Protein AF-A0A7S0MDY5-F1 (afdb_monomer_lite)

Organism: NCBI:txid233186

Radius of gyration: 15.24 Å; chains: 1; bounding box: 37×28×44 Å

Structure (mmCIF, N/CA/C/O backbone):
data_AF-A0A7S0MDY5-F1
#
_entry.id   AF-A0A7S0MDY5-F1
#
loop_
_atom_site.group_PDB
_atom_site.id
_atom_site.type_symbol
_atom_site.label_atom_id
_atom_site.label_alt_id
_atom_site.label_comp_id
_atom_site.label_asym_id
_atom_site.label_entity_id
_atom_site.label_seq_id
_atom_site.pdbx_PDB_ins_code
_atom_site.Cartn_x
_atom_site.Cartn_y
_atom_site.Cartn_z
_atom_site.occupancy
_atom_site.B_iso_or_equiv
_atom_site.auth_seq_id
_atom_site.auth_comp_id
_atom_site.auth_asym_id
_atom_site.auth_atom_id
_atom_site.pdbx_PDB_model_num
ATOM 1 N N . GLY A 1 1 ? 1.667 -6.262 -2.743 1.00 90.25 1 GLY A N 1
ATOM 2 C CA . GLY A 1 1 ? 1.653 -7.237 -3.858 1.00 90.25 1 GLY A CA 1
ATOM 3 C C . GLY A 1 1 ? 2.240 -6.576 -5.085 1.00 90.25 1 GLY A C 1
ATOM 4 O O . GLY A 1 1 ? 2.556 -5.393 -5.010 1.00 90.25 1 GLY A O 1
ATOM 5 N N . PHE A 1 2 ? 2.389 -7.305 -6.185 1.00 94.06 2 PHE A N 1
ATOM 6 C CA . PHE A 1 2 ? 2.961 -6.771 -7.426 1.00 94.06 2 PHE A CA 1
ATOM 7 C C . PHE A 1 2 ? 2.143 -5.602 -8.030 1.00 94.06 2 PHE A C 1
ATOM 9 O O . PHE A 1 2 ? 0.985 -5.383 -7.631 1.00 94.06 2 PHE A O 1
ATOM 16 N N . PRO A 1 3 ? 2.717 -4.798 -8.953 1.00 92.06 3 PRO A N 1
ATOM 17 C CA . PRO A 1 3 ? 1.937 -3.847 -9.752 1.00 92.06 3 PRO A CA 1
ATOM 18 C C . PRO A 1 3 ? 0.808 -4.566 -10.497 1.00 92.06 3 PRO A C 1
ATOM 20 O O . PRO A 1 3 ? 0.886 -5.762 -10.744 1.00 92.06 3 PRO A O 1
ATOM 23 N N . CYS A 1 4 ? -0.295 -3.861 -10.749 1.00 91.12 4 CYS A N 1
ATOM 24 C CA . CYS A 1 4 ? -1.489 -4.384 -11.435 1.00 91.12 4 CYS A CA 1
ATOM 25 C C . CYS A 1 4 ? -2.124 -5.680 -10.880 1.00 91.12 4 CYS A C 1
ATOM 27 O O . CYS A 1 4 ? -3.077 -6.173 -11.467 1.00 91.12 4 CYS A O 1
ATOM 29 N N . SER A 1 5 ? -1.725 -6.191 -9.708 1.00 92.44 5 SER A N 1
ATOM 30 C CA . SER A 1 5 ? -2.271 -7.445 -9.152 1.00 92.44 5 SER A CA 1
ATOM 31 C C . SER A 1 5 ? -3.733 -7.381 -8.669 1.00 92.44 5 SER A C 1
ATOM 33 O O . SER A 1 5 ? -4.231 -8.339 -8.092 1.00 92.44 5 SER A O 1
ATOM 35 N N . GLY A 1 6 ? -4.435 -6.256 -8.851 1.00 92.25 6 GLY A N 1
ATOM 36 C CA . GLY A 1 6 ? -5.821 -6.082 -8.395 1.00 92.25 6 GLY A CA 1
ATOM 37 C C . GLY A 1 6 ? -5.980 -5.573 -6.955 1.00 92.25 6 GLY A C 1
ATOM 38 O O . GLY A 1 6 ? -7.085 -5.625 -6.414 1.00 92.25 6 GLY A O 1
ATOM 39 N N . LYS A 1 7 ? -4.910 -5.047 -6.337 1.00 94.31 7 LYS A N 1
ATOM 40 C CA . LYS A 1 7 ? -4.924 -4.451 -4.979 1.00 94.31 7 LYS A CA 1
ATOM 41 C C . LYS A 1 7 ? -6.073 -3.459 -4.785 1.00 94.31 7 LYS A C 1
ATOM 43 O O . LYS A 1 7 ? -6.900 -3.672 -3.907 1.00 94.31 7 LYS A O 1
ATOM 48 N N . SER A 1 8 ? -6.201 -2.476 -5.674 1.00 93.62 8 SER A N 1
ATOM 49 C CA . SER A 1 8 ? -7.243 -1.446 -5.593 1.00 93.62 8 SER A CA 1
ATOM 50 C C . SER A 1 8 ? -8.656 -1.994 -5.786 1.00 93.62 8 SER A C 1
ATOM 52 O O . SER A 1 8 ? -9.616 -1.470 -5.224 1.00 93.62 8 SER A O 1
ATOM 54 N N . THR A 1 9 ? -8.814 -3.079 -6.547 1.00 93.88 9 THR A N 1
ATOM 55 C CA . THR A 1 9 ? -10.096 -3.793 -6.647 1.00 93.88 9 THR A CA 1
ATOM 56 C C . THR A 1 9 ? -10.440 -4.454 -5.315 1.00 93.88 9 THR A C 1
ATOM 58 O O . THR A 1 9 ? -11.520 -4.217 -4.780 1.00 93.88 9 THR A O 1
ATOM 61 N N . ARG A 1 10 ? -9.501 -5.201 -4.719 1.00 96.06 10 ARG A N 1
ATOM 62 C CA . ARG A 1 10 ? -9.701 -5.828 -3.402 1.00 96.06 10 ARG A CA 1
ATOM 63 C C . ARG A 1 10 ? -9.902 -4.792 -2.291 1.00 96.06 10 ARG A C 1
ATOM 65 O O . ARG A 1 10 ? -10.741 -4.999 -1.424 1.00 96.06 10 ARG A O 1
ATOM 72 N N . ALA A 1 11 ? -9.192 -3.666 -2.330 1.00 96.81 11 ALA A N 1
ATOM 73 C CA . ALA A 1 11 ? -9.349 -2.569 -1.377 1.00 96.81 11 ALA A CA 1
ATOM 74 C C . ALA A 1 11 ? -10.773 -1.993 -1.404 1.00 96.81 11 ALA A C 1
ATOM 76 O O . ALA A 1 11 ? -11.387 -1.834 -0.349 1.00 96.81 11 ALA A O 1
ATOM 77 N N . ARG A 1 12 ? -11.326 -1.749 -2.601 1.00 96.94 12 ARG A N 1
ATOM 78 C CA . ARG A 1 12 ? -12.714 -1.291 -2.775 1.00 96.94 12 ARG A CA 1
ATOM 79 C C . ARG A 1 12 ? -13.733 -2.313 -2.280 1.00 96.94 12 ARG A C 1
ATOM 81 O O . ARG A 1 12 ? -14.676 -1.932 -1.598 1.00 96.94 12 ARG A O 1
ATOM 88 N N . GLU A 1 13 ? -13.535 -3.594 -2.573 1.00 97.19 13 GLU A N 1
ATOM 89 C CA . GLU A 1 13 ? -14.417 -4.661 -2.082 1.00 97.19 13 GLU A CA 1
ATOM 90 C C . GLU A 1 13 ? -14.398 -4.768 -0.552 1.00 97.19 13 GLU A C 1
ATOM 92 O O . GLU A 1 13 ? -15.453 -4.829 0.075 1.00 97.19 13 GLU A O 1
ATOM 97 N N . ILE A 1 14 ? -13.214 -4.727 0.068 1.00 96.94 14 ILE A N 1
ATOM 98 C CA . ILE A 1 14 ? -13.072 -4.739 1.531 1.00 96.94 14 ILE A CA 1
ATOM 99 C C . ILE A 1 14 ? -13.757 -3.510 2.140 1.00 96.94 14 ILE A C 1
ATOM 101 O O . ILE A 1 14 ? -14.516 -3.646 3.101 1.00 96.94 14 ILE A O 1
ATOM 105 N N . ALA A 1 15 ? -13.530 -2.320 1.576 1.00 97.56 15 ALA A N 1
ATOM 106 C CA . ALA A 1 15 ? -14.191 -1.099 2.025 1.00 97.56 15 ALA A CA 1
ATOM 107 C C . ALA A 1 15 ? -15.719 -1.229 1.950 1.00 97.56 15 ALA A C 1
ATOM 109 O O . ALA A 1 15 ? -16.401 -0.921 2.928 1.00 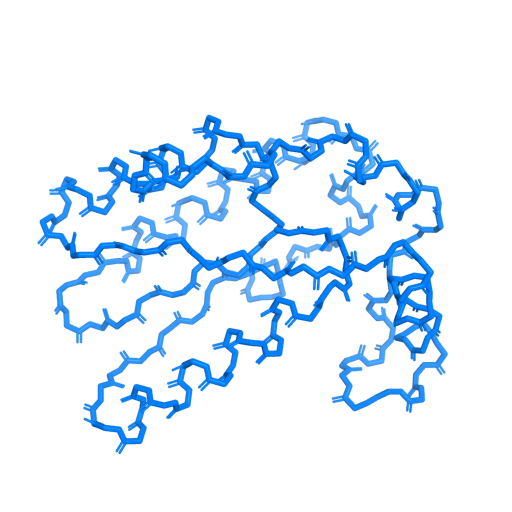97.56 15 ALA A O 1
ATOM 110 N N . ALA A 1 16 ? -16.242 -1.748 0.836 1.00 97.94 16 ALA A N 1
ATOM 111 C CA . ALA A 1 16 ? -17.671 -1.958 0.633 1.00 97.94 16 ALA A CA 1
ATOM 112 C C . ALA A 1 16 ? -18.268 -2.932 1.661 1.00 97.94 16 ALA A C 1
ATOM 114 O O . ALA A 1 16 ? -19.343 -2.666 2.195 1.00 97.94 16 ALA A O 1
ATOM 115 N N . ILE A 1 17 ? -17.561 -4.015 2.008 1.00 97.69 17 ILE A N 1
ATOM 116 C CA . ILE A 1 17 ? -17.999 -4.958 3.051 1.00 97.69 17 ILE A CA 1
ATOM 117 C C . ILE A 1 17 ? -18.134 -4.249 4.405 1.00 97.69 17 ILE A C 1
ATOM 119 O O . ILE A 1 17 ? -19.144 -4.413 5.089 1.00 97.69 17 ILE A O 1
ATOM 123 N N . PHE A 1 18 ? -17.151 -3.444 4.814 1.00 96.56 18 PHE A N 1
ATOM 124 C CA . PHE A 1 18 ? -17.231 -2.718 6.087 1.00 96.56 18 PHE A CA 1
ATOM 125 C C . PHE A 1 18 ? -18.328 -1.649 6.082 1.00 96.56 18 PHE A C 1
ATOM 127 O O . PHE A 1 18 ? -19.068 -1.529 7.060 1.00 96.56 18 PHE A O 1
ATOM 134 N N . GLN A 1 19 ? -18.479 -0.926 4.972 1.00 97.12 19 GLN A N 1
ATOM 135 C CA . GLN A 1 19 ? -19.531 0.076 4.794 1.00 97.12 19 GLN A CA 1
ATOM 136 C C . GLN A 1 19 ? -20.929 -0.545 4.853 1.00 97.12 19 GLN A C 1
ATOM 138 O O . GLN A 1 19 ? -21.797 -0.015 5.544 1.00 97.12 19 GLN A O 1
ATOM 143 N N . ALA A 1 20 ? -21.134 -1.706 4.224 1.00 97.44 20 ALA A N 1
ATOM 144 C CA . ALA A 1 20 ? -22.390 -2.453 4.301 1.00 97.44 20 ALA A CA 1
ATOM 145 C C . ALA A 1 20 ? -22.738 -2.894 5.736 1.00 97.44 20 ALA A C 1
ATOM 147 O O . ALA A 1 20 ? -23.910 -3.027 6.074 1.00 97.44 20 ALA A O 1
ATOM 148 N N . ASN A 1 21 ? -21.733 -3.059 6.602 1.00 95.62 21 ASN A N 1
ATOM 149 C CA . ASN A 1 21 ? -21.898 -3.352 8.029 1.00 95.62 21 ASN A CA 1
ATOM 150 C C . ASN A 1 21 ? -21.950 -2.085 8.912 1.00 95.62 21 ASN A C 1
ATOM 152 O O . ASN A 1 21 ? -21.741 -2.161 10.123 1.00 95.62 21 ASN A O 1
ATOM 156 N N . GLY A 1 22 ? -22.184 -0.905 8.326 1.00 95.19 22 GLY A N 1
ATOM 157 C CA . GLY A 1 22 ? -22.341 0.357 9.057 1.00 95.19 22 GLY A CA 1
ATOM 158 C C . GLY A 1 22 ? -21.036 0.970 9.577 1.00 95.19 22 GLY A C 1
ATOM 159 O O . GLY A 1 22 ? -21.072 1.836 10.450 1.00 95.19 22 GLY A O 1
ATOM 160 N N . ARG A 1 23 ? -19.870 0.541 9.075 1.00 95.50 23 ARG A N 1
ATOM 161 C CA . ARG A 1 23 ? -18.561 1.095 9.461 1.00 95.50 23 ARG A CA 1
ATOM 162 C C . ARG A 1 23 ? -18.052 2.070 8.403 1.00 95.50 23 ARG A C 1
ATOM 164 O O . ARG A 1 23 ? -18.061 1.767 7.213 1.00 95.50 23 ARG A O 1
ATOM 171 N N . LYS A 1 24 ? -17.518 3.218 8.829 1.00 96.50 24 LYS A N 1
ATOM 172 C CA . LYS A 1 24 ? -16.785 4.116 7.924 1.00 96.50 24 LYS A CA 1
ATOM 173 C C . LYS A 1 24 ? -15.514 3.412 7.438 1.00 96.50 24 LYS A C 1
ATOM 175 O O . LYS A 1 24 ? -14.782 2.852 8.253 1.00 96.50 24 LYS A O 1
ATOM 180 N N . ALA A 1 25 ? -15.245 3.469 6.136 1.00 97.12 25 ALA A N 1
ATOM 181 C CA . ALA A 1 25 ? -14.016 2.961 5.531 1.00 97.12 25 ALA A CA 1
ATOM 182 C C . ALA A 1 25 ? -13.364 4.043 4.663 1.00 97.12 25 ALA A C 1
ATOM 184 O O . ALA A 1 25 ? -14.065 4.728 3.916 1.00 97.12 25 ALA A O 1
ATOM 185 N N . VAL A 1 26 ? -12.044 4.194 4.775 1.00 97.06 26 VAL A N 1
ATOM 186 C CA . VAL A 1 26 ? -11.232 5.177 4.044 1.00 97.06 26 VAL A CA 1
ATOM 187 C C . VAL A 1 26 ? -10.097 4.442 3.337 1.00 97.06 26 VAL A C 1
ATOM 189 O O . VAL A 1 26 ? -9.383 3.662 3.965 1.00 97.06 26 VAL A O 1
ATOM 192 N N . ILE A 1 27 ? -9.933 4.685 2.037 1.00 97.75 27 ILE A N 1
ATOM 193 C CA . ILE A 1 27 ? -8.827 4.145 1.239 1.00 97.75 27 ILE A CA 1
ATOM 194 C C . ILE A 1 27 ? -7.820 5.269 1.004 1.00 97.75 27 ILE A C 1
ATOM 196 O O . ILE A 1 27 ? -8.206 6.350 0.569 1.00 97.75 27 ILE A O 1
ATOM 200 N N . ILE A 1 28 ? -6.546 4.996 1.276 1.00 97.44 28 ILE A N 1
ATOM 201 C CA . ILE A 1 28 ? -5.417 5.875 0.966 1.00 97.44 28 ILE A CA 1
ATOM 202 C C . ILE A 1 28 ? -4.532 5.167 -0.053 1.00 97.44 28 ILE A C 1
ATOM 204 O O . ILE A 1 28 ? -4.041 4.070 0.211 1.00 97.44 28 ILE A O 1
ATOM 208 N N . ASN A 1 29 ? -4.343 5.796 -1.208 1.00 94.69 29 ASN A N 1
ATOM 209 C CA . ASN A 1 29 ? -3.505 5.315 -2.304 1.00 94.69 29 ASN A CA 1
ATOM 210 C C . ASN A 1 29 ? -2.904 6.477 -3.111 1.00 94.69 29 ASN A C 1
ATOM 212 O O . ASN A 1 29 ? -3.205 7.647 -2.863 1.00 94.69 29 ASN A O 1
ATOM 216 N N . ASN A 1 30 ? -2.069 6.152 -4.100 1.00 91.50 30 ASN A N 1
ATOM 217 C CA . ASN A 1 30 ? -1.439 7.153 -4.965 1.00 91.50 30 ASN A CA 1
ATOM 218 C C . ASN A 1 30 ? -2.471 8.061 -5.660 1.00 91.50 30 ASN A C 1
ATOM 220 O O . ASN A 1 30 ? -2.296 9.275 -5.673 1.00 91.50 30 ASN A O 1
ATOM 224 N N . GLU A 1 31 ? -3.584 7.503 -6.149 1.00 88.31 31 GLU A N 1
ATOM 225 C CA . GLU A 1 31 ? -4.637 8.257 -6.849 1.00 88.31 31 GLU A CA 1
ATOM 226 C C . GLU A 1 31 ? -5.307 9.290 -5.931 1.00 88.31 31 GLU A C 1
ATOM 228 O O . GLU A 1 31 ? -5.415 10.460 -6.292 1.00 88.31 31 GLU A O 1
ATOM 233 N N . THR A 1 32 ? -5.673 8.902 -4.703 1.00 90.94 32 THR A N 1
ATOM 234 C CA . THR A 1 32 ? -6.274 9.810 -3.706 1.00 90.94 32 THR A CA 1
ATOM 235 C C . THR A 1 32 ? -5.339 10.938 -3.271 1.00 90.94 32 THR A C 1
ATOM 237 O O . THR A 1 32 ? -5.806 11.961 -2.776 1.00 90.94 32 THR A O 1
ATOM 240 N N . LEU A 1 33 ? -4.027 10.766 -3.458 1.00 91.62 33 LEU A N 1
ATOM 241 C CA . LEU A 1 33 ? -3.008 11.764 -3.136 1.00 91.62 33 LEU A CA 1
ATOM 242 C C . LEU A 1 33 ? -2.497 12.526 -4.369 1.00 91.62 33 LEU A C 1
ATOM 244 O O . LEU A 1 33 ? -1.589 13.343 -4.230 1.00 91.62 33 LEU A O 1
ATOM 248 N N . GLY A 1 34 ? -3.047 12.269 -5.563 1.00 90.12 34 GLY A N 1
ATOM 249 C CA . GLY A 1 34 ? -2.587 12.888 -6.811 1.00 90.12 34 GLY A CA 1
ATOM 250 C C . GLY A 1 34 ? -1.154 12.504 -7.199 1.00 90.12 34 GLY A C 1
ATOM 251 O O . GLY A 1 34 ? -0.478 13.260 -7.893 1.00 90.12 34 GLY A O 1
ATOM 252 N N . ILE A 1 35 ? -0.671 11.357 -6.719 1.00 90.56 35 ILE A N 1
ATOM 253 C CA . ILE A 1 35 ? 0.663 10.832 -7.001 1.00 90.56 35 ILE A CA 1
ATOM 254 C C . ILE A 1 35 ? 0.588 9.993 -8.275 1.00 90.56 35 ILE A C 1
ATOM 256 O O . ILE A 1 35 ? -0.115 8.982 -8.335 1.00 90.56 35 ILE A O 1
ATOM 260 N N . ASP A 1 36 ? 1.341 10.391 -9.295 1.00 91.06 36 ASP A N 1
ATOM 261 C CA . ASP A 1 36 ? 1.436 9.627 -10.531 1.00 91.06 36 ASP A CA 1
ATOM 262 C C . ASP A 1 36 ? 2.435 8.463 -10.391 1.00 91.06 36 ASP A C 1
ATOM 264 O O . ASP A 1 36 ? 3.562 8.623 -9.916 1.00 91.06 36 ASP A O 1
ATOM 268 N N . ARG A 1 37 ? 2.017 7.264 -10.808 1.00 89.69 37 ARG A N 1
ATOM 269 C CA . ARG A 1 37 ? 2.804 6.032 -10.634 1.00 89.69 37 ARG A CA 1
ATOM 270 C C . ARG A 1 37 ? 4.049 6.016 -11.521 1.00 89.69 37 ARG A C 1
ATOM 272 O O . ARG A 1 37 ? 5.120 5.641 -11.050 1.00 89.69 37 ARG A O 1
ATOM 279 N N . ASN A 1 38 ? 3.933 6.474 -12.766 1.00 90.75 38 ASN A N 1
ATOM 280 C CA . ASN A 1 38 ? 5.018 6.395 -13.744 1.00 90.75 38 ASN A CA 1
ATOM 281 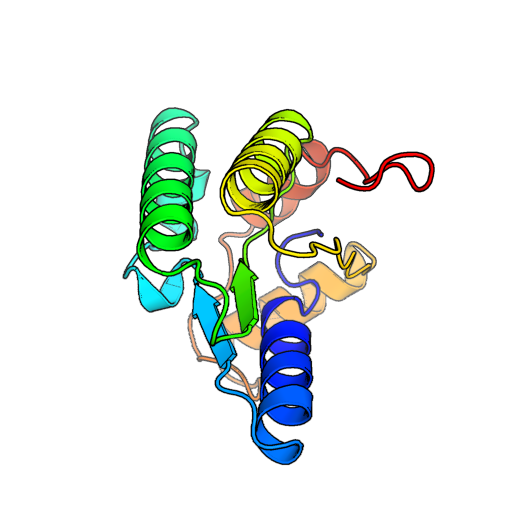C C . ASN A 1 38 ? 6.125 7.409 -13.465 1.00 90.75 38 ASN A C 1
ATOM 283 O O . ASN A 1 38 ? 7.284 7.157 -13.756 1.00 90.75 38 ASN A O 1
ATOM 287 N N . THR A 1 39 ? 5.814 8.536 -12.836 1.00 90.94 39 THR A N 1
ATOM 288 C CA . THR A 1 39 ? 6.815 9.473 -12.314 1.00 90.94 39 THR A CA 1
ATOM 289 C C . THR A 1 39 ? 7.400 9.005 -10.982 1.00 90.94 39 THR A C 1
ATOM 291 O O . THR A 1 39 ? 8.597 9.177 -10.747 1.00 90.94 39 THR A O 1
ATOM 294 N N . THR A 1 40 ? 6.593 8.370 -10.126 1.00 92.31 40 THR A N 1
ATOM 295 C CA . THR A 1 40 ? 7.023 7.914 -8.796 1.00 92.31 40 THR A CA 1
ATOM 296 C C . THR A 1 40 ? 8.108 6.850 -8.860 1.00 92.31 40 THR A C 1
ATOM 298 O O . THR A 1 40 ? 9.119 6.992 -8.180 1.00 92.31 40 THR A O 1
ATOM 301 N N . TYR A 1 41 ? 7.934 5.804 -9.670 1.00 92.94 41 TYR A N 1
ATOM 302 C CA . TYR A 1 41 ? 8.841 4.644 -9.672 1.00 92.94 41 TYR A CA 1
ATOM 303 C C . TYR A 1 41 ? 10.055 4.788 -10.608 1.00 92.94 41 TYR A C 1
ATOM 305 O O . TYR A 1 41 ? 10.846 3.856 -10.731 1.00 92.94 41 TYR A O 1
ATOM 313 N N . LYS A 1 42 ? 10.245 5.965 -11.227 1.00 92.19 42 LYS A N 1
ATOM 314 C CA . LYS A 1 42 ? 11.422 6.278 -12.064 1.00 92.19 42 LYS A CA 1
ATOM 315 C C . LYS A 1 42 ? 12.694 6.529 -11.262 1.00 92.19 42 LYS A C 1
ATOM 317 O O . LYS A 1 42 ? 13.791 6.388 -11.792 1.00 92.19 42 LYS A O 1
ATOM 322 N N . THR A 1 43 ? 12.577 6.961 -10.004 1.00 93.62 43 THR A N 1
ATOM 323 C CA . THR A 1 43 ? 13.747 7.247 -9.162 1.00 93.62 43 THR A CA 1
ATOM 324 C C . THR A 1 43 ? 13.497 6.864 -7.710 1.00 93.62 43 THR A C 1
ATOM 326 O O . THR A 1 43 ? 12.426 7.116 -7.157 1.00 93.62 43 THR A O 1
ATOM 329 N N . SER A 1 44 ? 14.537 6.377 -7.031 1.00 91.62 44 SER A N 1
ATOM 330 C CA . SER A 1 44 ? 14.466 6.029 -5.606 1.00 91.62 44 SER A CA 1
ATOM 331 C C . SER A 1 44 ? 14.064 7.215 -4.718 1.00 91.62 44 SER A C 1
ATOM 333 O O . SER A 1 44 ? 13.470 7.028 -3.654 1.00 91.62 44 SER A O 1
ATOM 335 N N . GLN A 1 45 ? 14.380 8.447 -5.137 1.00 95.56 45 GLN A N 1
ATOM 336 C CA . GLN A 1 45 ? 13.995 9.661 -4.417 1.00 95.56 45 GLN A CA 1
ATOM 337 C C . GLN A 1 45 ? 12.492 9.942 -4.539 1.00 95.56 45 GLN A C 1
ATOM 339 O O . GLN A 1 45 ? 11.857 10.260 -3.531 1.00 95.56 45 GLN A O 1
ATOM 344 N N . ALA A 1 46 ? 11.916 9.799 -5.736 1.00 95.19 46 ALA A N 1
ATOM 345 C CA . ALA A 1 46 ? 10.480 9.965 -5.947 1.00 95.19 46 ALA A CA 1
ATOM 346 C C . ALA A 1 46 ? 9.681 8.894 -5.184 1.00 95.19 46 ALA A C 1
ATOM 348 O O . ALA A 1 46 ? 8.746 9.234 -4.460 1.00 95.19 46 ALA A O 1
ATOM 349 N N . GLU A 1 47 ? 10.132 7.638 -5.198 1.00 94.19 47 GLU A N 1
ATOM 350 C CA . GLU A 1 47 ? 9.543 6.561 -4.389 1.00 94.19 47 GLU A CA 1
ATOM 351 C C . GLU A 1 47 ? 9.591 6.848 -2.893 1.00 94.19 47 GLU A C 1
ATOM 353 O O . GLU A 1 47 ? 8.625 6.615 -2.164 1.00 94.19 47 GLU A O 1
ATOM 358 N N . LYS A 1 48 ? 10.733 7.340 -2.401 1.00 94.00 48 LYS A N 1
ATOM 359 C CA . LYS A 1 48 ? 10.886 7.713 -0.993 1.00 94.00 48 LYS A CA 1
ATOM 360 C C . LYS A 1 48 ? 9.902 8.820 -0.612 1.00 94.00 48 LYS A C 1
ATOM 362 O O . LYS A 1 48 ? 9.290 8.729 0.451 1.00 94.00 48 LYS A O 1
ATOM 367 N N . ASN A 1 49 ? 9.734 9.822 -1.471 1.00 95.81 49 ASN A N 1
ATOM 368 C CA . ASN A 1 49 ? 8.800 10.922 -1.245 1.00 95.81 49 ASN A CA 1
ATOM 369 C C . ASN A 1 49 ? 7.346 10.433 -1.260 1.00 95.81 49 ASN A C 1
ATOM 371 O O . ASN A 1 49 ? 6.601 10.745 -0.336 1.00 95.81 49 ASN A O 1
ATOM 375 N N . ALA A 1 50 ? 6.960 9.606 -2.236 1.00 94.88 50 ALA A N 1
ATOM 376 C CA . ALA A 1 50 ? 5.615 9.035 -2.310 1.00 94.88 50 ALA A CA 1
ATOM 377 C C . ALA A 1 50 ? 5.282 8.190 -1.072 1.00 94.88 50 ALA A C 1
ATOM 379 O O . ALA A 1 50 ? 4.240 8.389 -0.448 1.00 94.88 50 ALA A O 1
ATOM 380 N N . ARG A 1 51 ? 6.207 7.325 -0.630 1.00 95.19 51 ARG A N 1
ATOM 381 C CA . ARG A 1 51 ? 6.045 6.542 0.609 1.00 95.19 51 ARG A CA 1
ATOM 382 C C . ARG A 1 51 ? 5.901 7.424 1.847 1.00 95.19 51 ARG A C 1
ATOM 384 O O . ARG A 1 51 ? 5.114 7.093 2.736 1.00 95.19 51 ARG A O 1
ATOM 391 N N . ALA A 1 52 ? 6.644 8.528 1.925 1.00 96.00 52 ALA A N 1
ATOM 392 C CA . ALA A 1 52 ? 6.520 9.485 3.021 1.00 96.00 52 ALA A CA 1
ATOM 393 C C . ALA A 1 52 ? 5.144 10.173 3.016 1.00 96.00 52 ALA A C 1
ATOM 395 O O . ALA A 1 52 ? 4.501 10.234 4.063 1.00 96.00 52 ALA A O 1
ATOM 396 N N . SER A 1 53 ? 4.661 10.606 1.847 1.00 96.81 53 SER A N 1
ATOM 397 C CA . SER A 1 53 ? 3.331 11.207 1.680 1.00 96.81 53 SER A CA 1
ATOM 398 C C . SER A 1 53 ? 2.205 10.240 2.046 1.00 96.81 53 SER A C 1
ATOM 400 O O . SER A 1 53 ? 1.319 10.596 2.823 1.00 96.81 53 SER A O 1
ATOM 402 N N . LEU A 1 54 ? 2.269 8.998 1.555 1.00 97.00 54 LEU A N 1
ATOM 403 C CA . LEU A 1 54 ? 1.324 7.936 1.906 1.00 97.00 54 LEU A CA 1
ATOM 404 C C . LEU A 1 54 ? 1.326 7.667 3.411 1.00 97.00 54 LEU A C 1
ATOM 406 O O . LEU A 1 54 ? 0.264 7.607 4.023 1.00 97.00 54 LEU A O 1
ATOM 410 N N . LYS A 1 55 ? 2.508 7.577 4.032 1.00 97.25 55 LYS A N 1
ATOM 411 C CA . LYS A 1 55 ? 2.623 7.352 5.477 1.00 97.25 55 LYS A CA 1
ATOM 412 C C . LYS A 1 55 ? 2.000 8.492 6.279 1.00 97.25 55 LYS A C 1
ATOM 414 O O . LYS A 1 55 ? 1.239 8.227 7.201 1.00 97.25 55 LYS A O 1
ATOM 419 N N . ALA A 1 56 ? 2.288 9.738 5.909 1.00 97.62 56 ALA A N 1
ATOM 420 C CA . ALA A 1 56 ? 1.722 10.911 6.570 1.00 97.62 56 ALA A CA 1
ATOM 421 C C . ALA A 1 56 ? 0.190 10.967 6.430 1.00 97.62 56 ALA A C 1
ATOM 423 O O . ALA A 1 56 ? -0.507 11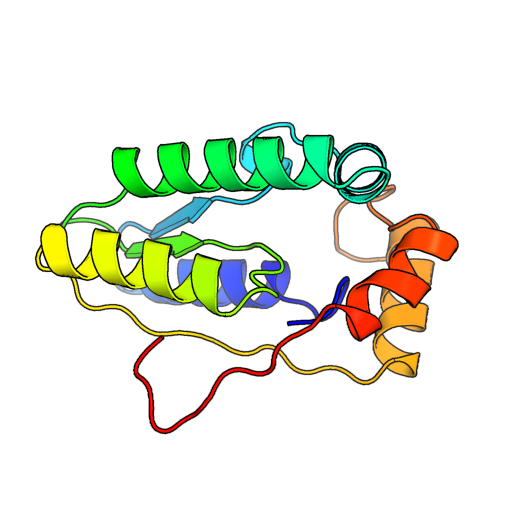.352 7.367 1.00 97.62 56 ALA A O 1
ATOM 424 N N . ALA A 1 57 ? -0.350 10.557 5.277 1.00 97.75 57 ALA A N 1
ATOM 425 C CA . ALA A 1 57 ? -1.792 10.436 5.082 1.00 97.75 57 ALA A CA 1
ATOM 426 C C . ALA A 1 57 ? -2.396 9.316 5.947 1.00 97.75 57 ALA A C 1
ATOM 428 O O . ALA A 1 57 ? -3.406 9.545 6.605 1.00 97.75 57 ALA A O 1
ATOM 429 N N . VAL A 1 58 ? -1.754 8.143 6.010 1.00 97.44 58 VAL A N 1
ATOM 430 C CA . VAL A 1 58 ? -2.172 7.045 6.898 1.00 97.44 58 VAL A CA 1
ATOM 431 C C . VAL A 1 58 ? -2.187 7.498 8.357 1.00 97.44 58 VAL A C 1
ATOM 433 O O . VAL A 1 58 ? -3.173 7.277 9.046 1.00 97.44 58 VAL A O 1
ATOM 436 N N . GLU A 1 59 ? -1.126 8.152 8.827 1.00 96.81 59 GLU A N 1
ATOM 437 C CA . GLU A 1 59 ? -1.010 8.614 10.213 1.00 96.81 59 GLU A CA 1
ATOM 438 C C . GLU A 1 59 ? -2.081 9.648 10.582 1.00 96.81 59 GLU A C 1
ATOM 440 O O . GLU A 1 59 ? -2.635 9.586 11.676 1.00 96.81 59 GLU A O 1
ATOM 445 N N . ARG A 1 60 ? -2.418 10.559 9.660 1.00 96.62 60 ARG A N 1
ATOM 446 C CA . ARG A 1 60 ? -3.462 11.571 9.874 1.00 96.62 60 ARG A CA 1
ATOM 447 C C . ARG A 1 60 ? -4.871 10.978 9.909 1.00 96.62 60 ARG A C 1
ATOM 449 O O . ARG A 1 60 ? -5.692 11.414 10.709 1.00 96.62 60 ARG A O 1
ATOM 456 N N . GLU A 1 61 ? -5.165 10.035 9.019 1.00 96.62 61 GLU A N 1
ATOM 457 C CA . GLU A 1 61 ? -6.519 9.492 8.860 1.00 96.62 61 GLU A CA 1
ATOM 458 C C . GLU A 1 61 ? -6.804 8.316 9.805 1.00 96.62 61 GLU A C 1
ATOM 460 O O . GLU A 1 61 ? -7.967 7.997 10.065 1.00 96.62 61 GLU A O 1
ATOM 465 N N . LEU A 1 62 ? -5.769 7.655 10.333 1.00 97.38 62 LEU A N 1
ATOM 466 C CA . LEU A 1 62 ? -5.942 6.501 11.205 1.00 97.38 62 LEU A CA 1
ATOM 467 C C . LEU A 1 62 ? -6.547 6.901 12.555 1.00 97.38 62 LEU A C 1
ATOM 469 O O . LEU A 1 62 ? -5.988 7.683 13.318 1.00 97.38 62 LEU A O 1
ATOM 473 N N . ASN A 1 63 ? -7.670 6.277 12.892 1.00 95.69 63 ASN A N 1
ATOM 474 C CA . ASN A 1 63 ? -8.359 6.455 14.164 1.00 95.69 63 ASN A CA 1
ATOM 475 C C . ASN A 1 63 ? -9.105 5.165 14.554 1.00 95.69 63 ASN A C 1
ATOM 477 O O . ASN A 1 63 ? -9.034 4.154 13.858 1.00 95.69 63 ASN A O 1
ATOM 481 N N . LYS A 1 64 ? -9.807 5.183 15.693 1.00 95.75 64 LYS A N 1
ATOM 482 C CA . LYS A 1 64 ? -10.542 4.014 16.219 1.00 95.75 64 LYS A CA 1
ATOM 483 C C . LYS A 1 64 ? -11.974 3.882 15.683 1.00 95.75 64 LYS A C 1
ATOM 485 O O . LYS A 1 64 ? -12.624 2.868 15.933 1.00 95.75 64 LYS A O 1
ATOM 490 N N . GLU A 1 65 ? -12.470 4.885 14.967 1.00 94.69 65 GLU A N 1
ATOM 491 C CA . GLU A 1 65 ? -13.862 4.977 14.514 1.00 94.69 65 GLU A CA 1
ATOM 492 C C . GLU A 1 65 ? -14.043 4.408 13.098 1.00 94.69 65 GLU A C 1
ATOM 494 O O . GLU A 1 65 ? -15.067 3.789 12.796 1.00 94.69 65 GLU A O 1
ATOM 499 N N . ALA A 1 66 ? -13.030 4.559 12.241 1.00 95.38 66 ALA A N 1
ATOM 500 C CA . ALA A 1 66 ? -13.046 4.129 10.847 1.00 95.38 66 ALA A CA 1
ATOM 501 C C . ALA A 1 66 ? -12.043 3.003 10.553 1.00 95.38 66 ALA A C 1
ATOM 503 O O . ALA A 1 66 ? -11.017 2.854 11.212 1.00 95.38 66 ALA A O 1
ATOM 504 N N . VAL A 1 67 ? -12.333 2.219 9.514 1.00 97.00 67 VAL A N 1
ATOM 505 C CA . VAL A 1 67 ? -11.386 1.274 8.914 1.00 97.00 67 VAL A CA 1
ATOM 506 C C . VAL A 1 67 ? -10.550 2.019 7.879 1.00 97.00 67 VAL A C 1
ATOM 508 O O . VAL A 1 67 ? -11.096 2.578 6.931 1.00 97.00 67 VAL A O 1
ATOM 511 N N . LEU A 1 68 ? -9.229 2.013 8.043 1.00 97.81 68 LEU A N 1
ATOM 512 C CA . LEU A 1 68 ? -8.299 2.588 7.075 1.00 97.81 68 LEU A CA 1
ATOM 513 C C . LEU A 1 68 ? -7.646 1.479 6.246 1.00 97.81 68 LEU A C 1
ATOM 515 O O . LEU A 1 68 ? -7.137 0.503 6.795 1.00 97.81 68 LEU A O 1
ATOM 519 N N . ILE A 1 69 ? -7.638 1.648 4.926 1.00 97.94 69 ILE A N 1
ATOM 520 C CA . ILE A 1 69 ? -7.018 0.730 3.969 1.00 97.94 69 ILE A CA 1
ATOM 521 C C . ILE A 1 69 ? -5.905 1.480 3.235 1.00 97.94 69 ILE A C 1
ATOM 523 O O . ILE A 1 69 ? -6.172 2.405 2.472 1.00 97.94 69 ILE A O 1
ATOM 527 N N . ALA A 1 70 ? -4.655 1.073 3.459 1.00 96.88 70 ALA A N 1
ATOM 528 C CA . ALA A 1 70 ? -3.496 1.579 2.726 1.00 96.88 70 ALA A CA 1
ATOM 529 C C . ALA A 1 70 ? -3.296 0.758 1.437 1.00 96.88 70 ALA A C 1
ATOM 531 O O . ALA A 1 70 ? -2.654 -0.296 1.450 1.00 96.88 70 ALA A O 1
ATOM 532 N N . ASP A 1 71 ? -3.880 1.225 0.335 1.00 96.25 71 ASP A N 1
ATOM 533 C CA . ASP A 1 71 ? -3.815 0.597 -0.986 1.00 96.25 71 ASP A CA 1
ATOM 534 C C . ASP A 1 71 ? -2.615 1.132 -1.782 1.00 96.25 71 ASP A C 1
ATOM 536 O O . ASP A 1 71 ? -2.714 2.045 -2.589 1.00 96.25 71 ASP A O 1
ATOM 540 N N . ASP A 1 72 ? -1.445 0.555 -1.543 1.00 93.50 72 ASP A N 1
ATOM 541 C CA . ASP A 1 72 ? -0.250 0.796 -2.352 1.00 93.50 72 ASP A CA 1
ATOM 542 C C . ASP A 1 72 ? 0.514 -0.526 -2.538 1.00 93.50 72 ASP A C 1
ATOM 544 O O . ASP A 1 72 ? 0.139 -1.573 -1.994 1.00 93.50 72 ASP A O 1
ATOM 548 N N . LEU A 1 73 ? 1.584 -0.532 -3.333 1.00 92.81 73 LEU A N 1
ATOM 549 C CA . LEU A 1 73 ? 2.387 -1.734 -3.548 1.00 92.81 73 LEU A CA 1
ATOM 550 C C . LEU A 1 73 ? 2.909 -2.330 -2.235 1.00 92.81 73 LEU A C 1
ATOM 552 O O . LEU A 1 73 ? 2.913 -3.562 -2.090 1.00 92.81 73 LEU A O 1
ATOM 556 N N . ASN A 1 74 ? 3.322 -1.468 -1.293 1.00 92.75 74 ASN A N 1
ATOM 557 C CA . ASN A 1 74 ? 3.829 -1.849 0.029 1.00 92.75 74 ASN A CA 1
ATOM 558 C C . ASN A 1 74 ? 4.897 -2.964 -0.049 1.00 92.75 74 ASN A C 1
ATOM 560 O O . ASN A 1 74 ? 4.925 -3.898 0.761 1.00 92.75 74 ASN A O 1
ATOM 564 N N . TYR A 1 75 ? 5.755 -2.897 -1.076 1.00 89.62 75 TYR A N 1
ATOM 565 C CA . TYR A 1 75 ? 6.663 -3.984 -1.455 1.00 89.62 75 TYR A CA 1
ATOM 566 C C . TYR A 1 75 ? 7.884 -4.127 -0.543 1.00 89.62 75 TYR A C 1
ATOM 568 O O . TYR A 1 75 ? 8.481 -5.196 -0.521 1.00 89.62 75 TYR A O 1
ATOM 576 N N . ILE A 1 76 ? 8.205 -3.104 0.255 1.00 92.44 76 ILE A N 1
ATOM 577 C CA . ILE A 1 76 ? 9.338 -3.106 1.190 1.00 92.44 76 ILE A CA 1
ATOM 578 C C . ILE A 1 76 ? 8.869 -3.532 2.586 1.00 92.44 76 ILE A C 1
ATOM 580 O O . ILE A 1 76 ? 7.971 -2.915 3.166 1.00 92.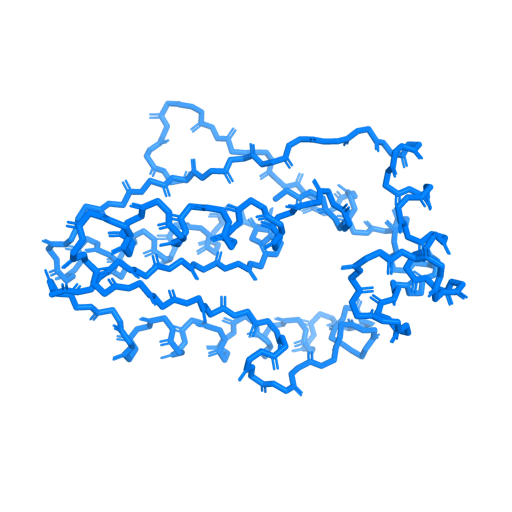44 76 ILE A O 1
ATOM 584 N N . LYS A 1 77 ? 9.530 -4.532 3.174 1.00 92.25 77 LYS A N 1
ATOM 585 C CA . LYS A 1 77 ? 9.283 -5.052 4.527 1.00 92.25 77 LYS A CA 1
ATOM 586 C C . LYS A 1 77 ? 9.379 -3.963 5.592 1.00 92.25 77 LYS A C 1
ATOM 588 O O . LYS A 1 77 ? 8.508 -3.873 6.453 1.00 92.25 77 LYS A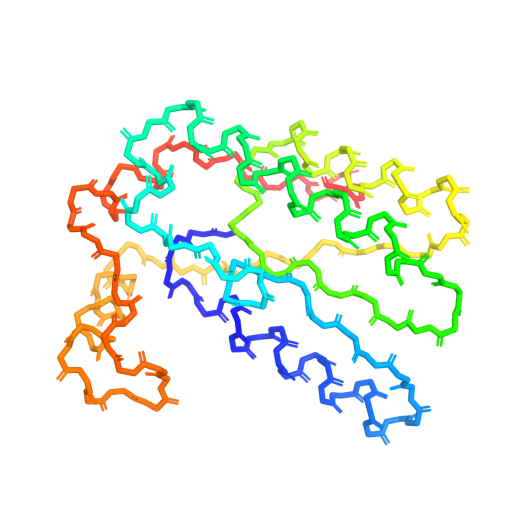 O 1
ATOM 593 N N . GLY A 1 78 ? 10.416 -3.126 5.521 1.00 93.50 78 GLY A N 1
ATOM 594 C CA . GLY A 1 78 ? 10.613 -2.014 6.457 1.00 93.50 78 GLY A CA 1
ATOM 595 C C . GLY A 1 78 ? 9.446 -1.023 6.449 1.00 93.50 78 GLY A C 1
ATOM 596 O O . GLY A 1 78 ? 9.006 -0.588 7.506 1.00 93.50 78 GLY A O 1
ATOM 597 N N . TYR A 1 79 ? 8.872 -0.742 5.277 1.00 94.75 79 TYR A N 1
ATOM 598 C CA . TYR A 1 79 ? 7.729 0.165 5.172 1.00 94.75 79 TYR A CA 1
ATOM 599 C C . TYR A 1 79 ? 6.454 -0.434 5.777 1.00 94.75 79 TYR A C 1
ATOM 601 O O . TYR A 1 79 ? 5.752 0.241 6.527 1.00 94.75 79 TYR A O 1
ATOM 609 N N . ARG A 1 80 ? 6.190 -1.726 5.540 1.00 94.75 80 ARG A N 1
ATOM 610 C CA . ARG A 1 80 ? 5.070 -2.425 6.196 1.00 94.75 80 ARG A CA 1
ATOM 611 C C . ARG A 1 80 ? 5.205 -2.418 7.718 1.00 94.75 80 ARG A C 1
ATOM 613 O O . ARG A 1 80 ? 4.219 -2.193 8.417 1.00 94.75 80 ARG A O 1
ATOM 620 N N . TYR A 1 81 ? 6.426 -2.597 8.227 1.00 94.19 81 TYR A N 1
ATOM 621 C CA . TYR A 1 81 ? 6.706 -2.489 9.658 1.00 94.19 81 TYR A CA 1
ATOM 622 C C . TYR A 1 81 ? 6.416 -1.085 10.209 1.00 94.19 81 TYR A C 1
ATOM 624 O O . TYR A 1 81 ? 5.822 -0.966 11.278 1.00 94.19 81 TYR A O 1
ATOM 632 N N . GLU A 1 82 ? 6.770 -0.021 9.482 1.00 95.75 82 GLU A N 1
ATOM 633 C CA . GLU A 1 82 ? 6.428 1.351 9.884 1.00 95.75 82 GLU A CA 1
ATOM 634 C C . GLU A 1 82 ? 4.909 1.561 9.989 1.00 95.75 82 GLU A C 1
ATOM 636 O O . GLU A 1 82 ? 4.439 2.080 11.002 1.00 95.75 82 GLU A O 1
ATOM 641 N N . LEU A 1 83 ? 4.131 1.107 8.996 1.00 95.88 83 LEU A N 1
ATOM 642 C CA . LEU A 1 83 ? 2.663 1.193 9.032 1.00 95.88 83 LEU A CA 1
ATOM 643 C C . LEU A 1 83 ? 2.073 0.401 10.210 1.00 95.88 83 LEU A C 1
ATOM 645 O O . LEU A 1 83 ? 1.170 0.879 10.899 1.00 95.88 83 LEU A O 1
ATOM 649 N N . PHE A 1 84 ? 2.619 -0.784 10.492 1.00 95.38 84 PHE A N 1
ATOM 650 C CA . PHE A 1 84 ? 2.245 -1.576 11.663 1.00 95.38 84 PHE A CA 1
ATOM 651 C C . PHE A 1 84 ? 2.535 -0.842 12.979 1.00 95.38 84 PHE A C 1
ATOM 653 O O . PHE A 1 84 ? 1.698 -0.843 13.883 1.00 95.38 84 PHE A O 1
ATOM 660 N N . CYS A 1 85 ? 3.695 -0.192 13.099 1.00 95.88 85 CYS A N 1
ATOM 661 C CA . CYS A 1 85 ? 4.051 0.598 14.276 1.00 95.88 85 CYS A CA 1
ATOM 662 C C . CYS A 1 85 ? 3.086 1.767 14.497 1.00 95.88 85 CYS A C 1
ATOM 664 O O . CYS A 1 85 ? 2.670 1.981 15.634 1.00 95.88 85 CYS A O 1
ATOM 666 N N . ILE A 1 86 ? 2.677 2.466 13.431 1.00 96.94 86 ILE A N 1
ATOM 667 C CA . ILE A 1 86 ? 1.655 3.525 13.501 1.00 96.94 86 ILE A CA 1
ATOM 668 C C . ILE A 1 86 ? 0.336 2.948 14.027 1.00 96.94 86 ILE A C 1
ATOM 670 O O . ILE A 1 86 ? -0.224 3.459 14.998 1.00 96.94 86 ILE A O 1
ATOM 674 N N . ALA A 1 87 ? -0.121 1.826 13.461 1.00 96.12 87 ALA A N 1
ATOM 675 C CA . ALA A 1 87 ? -1.349 1.169 13.903 1.00 96.12 87 ALA A CA 1
ATOM 676 C C . ALA A 1 87 ? -1.304 0.736 15.374 1.00 96.12 87 ALA A C 1
ATOM 678 O O . ALA A 1 87 ? -2.264 0.953 16.125 1.00 96.12 87 ALA A O 1
ATOM 679 N N . ARG A 1 88 ? -0.165 0.176 15.799 1.00 95.31 88 ARG A N 1
ATOM 680 C CA . ARG A 1 88 ? 0.089 -0.233 17.181 1.00 95.31 88 ARG A CA 1
ATOM 681 C C . ARG A 1 88 ? 0.105 0.960 18.134 1.00 95.31 88 ARG A C 1
ATOM 683 O O . ARG A 1 88 ? -0.503 0.867 19.196 1.00 95.31 88 ARG A O 1
ATOM 690 N N . ALA A 1 89 ? 0.769 2.057 17.770 1.00 96.38 89 ALA A N 1
ATOM 691 C CA . ALA A 1 89 ? 0.823 3.275 18.577 1.00 96.38 89 ALA A CA 1
ATOM 692 C C . ALA A 1 89 ? -0.574 3.880 18.784 1.00 96.38 89 ALA A C 1
ATOM 694 O O . ALA A 1 89 ? -0.903 4.311 19.886 1.00 96.38 89 ALA A O 1
ATOM 695 N N . MET A 1 90 ? -1.432 3.808 17.761 1.00 96.44 90 MET A N 1
ATOM 696 C CA . MET A 1 90 ? -2.827 4.256 17.835 1.00 96.44 90 MET A CA 1
ATOM 697 C C . MET A 1 90 ? -3.761 3.280 18.572 1.00 96.44 90 MET A C 1
ATOM 699 O O . MET A 1 90 ? -4.941 3.571 18.785 1.00 96.44 90 MET A O 1
ATOM 703 N N . GLY A 1 91 ? -3.251 2.114 18.985 1.00 95.81 91 GLY A N 1
ATOM 704 C CA . GLY A 1 91 ? -4.032 1.077 19.656 1.00 95.81 91 GLY A CA 1
ATOM 705 C C . GLY A 1 91 ? -5.128 0.490 18.766 1.00 95.81 91 GLY A C 1
ATOM 706 O O . GLY A 1 91 ? -6.208 0.169 19.259 1.00 95.81 91 GLY A O 1
ATOM 707 N N . THR A 1 92 ? -4.873 0.396 17.459 1.00 95.62 92 THR A N 1
ATOM 708 C CA . THR A 1 92 ? -5.796 -0.173 16.465 1.00 95.62 92 THR A CA 1
ATOM 709 C C . THR A 1 92 ? -5.367 -1.584 16.069 1.00 95.62 92 THR A C 1
ATOM 711 O O . THR A 1 92 ? -4.189 -1.947 16.129 1.00 95.62 92 THR A O 1
ATOM 714 N N . THR A 1 93 ? -6.327 -2.414 15.664 1.00 93.00 93 THR A N 1
ATOM 715 C CA . THR A 1 93 ? -6.030 -3.715 15.056 1.00 93.00 93 THR A CA 1
ATOM 716 C C . THR A 1 93 ? -5.612 -3.525 13.605 1.00 93.00 93 THR A C 1
ATOM 718 O O . THR A 1 93 ? -6.286 -2.818 12.862 1.00 93.00 93 THR A O 1
ATOM 721 N N . CYS A 1 94 ? -4.554 -4.208 13.181 1.00 93.31 94 CYS A N 1
ATOM 722 C CA . CYS A 1 94 ? -4.072 -4.198 11.802 1.00 93.31 94 CYS A CA 1
ATOM 723 C C . CYS A 1 94 ? -4.001 -5.618 11.227 1.00 93.31 94 CYS A C 1
ATOM 725 O O . CYS A 1 94 ? -3.851 -6.600 11.964 1.00 93.31 94 CYS A O 1
ATOM 727 N N . SER A 1 95 ? -4.127 -5.702 9.904 1.00 91.50 95 SER A N 1
ATOM 728 C CA . SER A 1 95 ? -3.980 -6.924 9.116 1.00 91.50 95 SER A CA 1
ATOM 729 C C . SER A 1 95 ? -3.357 -6.584 7.764 1.00 91.50 95 SER A C 1
ATOM 731 O O . SER A 1 95 ? -3.702 -5.564 7.166 1.00 91.50 95 SER A O 1
ATOM 733 N N . THR A 1 96 ? -2.462 -7.444 7.282 1.00 92.25 96 THR A N 1
ATOM 734 C CA . THR A 1 96 ? -1.838 -7.322 5.962 1.00 92.25 96 THR A CA 1
ATOM 735 C C . THR A 1 96 ? -2.553 -8.244 4.980 1.00 92.25 96 THR A C 1
ATOM 737 O O . THR A 1 96 ? -2.619 -9.453 5.191 1.00 92.25 96 THR A O 1
ATOM 740 N N . VAL A 1 97 ? -3.046 -7.688 3.871 1.00 92.50 97 VAL A N 1
ATOM 741 C CA . VAL A 1 97 ? -3.651 -8.461 2.777 1.00 92.50 97 VAL A CA 1
ATOM 742 C C . VAL A 1 97 ? -2.657 -8.559 1.624 1.00 92.50 97 VAL A C 1
ATOM 744 O O . VAL A 1 97 ? -2.297 -7.558 1.003 1.00 92.50 97 VAL A O 1
ATOM 747 N N . HIS A 1 98 ? -2.203 -9.776 1.325 1.00 92.56 98 HIS A N 1
ATOM 748 C CA . HIS A 1 98 ? -1.372 -10.042 0.157 1.00 92.56 98 HIS A CA 1
ATOM 749 C C . HIS A 1 98 ? -2.253 -10.424 -1.035 1.00 92.56 98 HIS A C 1
ATOM 751 O O . HIS A 1 98 ? -2.910 -11.460 -1.017 1.00 92.56 98 HIS A O 1
ATOM 757 N N . VAL A 1 99 ? -2.252 -9.583 -2.070 1.00 93.50 99 VAL A N 1
ATOM 758 C CA . VAL A 1 99 ? -2.902 -9.884 -3.350 1.00 93.50 99 VAL A CA 1
ATOM 759 C C . VAL A 1 99 ? -1.852 -10.417 -4.315 1.00 93.50 99 VAL A C 1
ATOM 761 O O . VAL A 1 99 ? -0.958 -9.664 -4.725 1.00 93.50 99 VAL A O 1
ATOM 764 N N . ASP A 1 100 ? -1.969 -11.707 -4.616 1.00 92.19 100 ASP A N 1
ATOM 765 C CA . ASP A 1 100 ? -1.047 -12.467 -5.457 1.00 92.19 100 ASP A CA 1
ATOM 766 C C . ASP A 1 100 ? -1.537 -12.518 -6.912 1.00 92.19 100 ASP A C 1
ATOM 768 O O . ASP A 1 100 ? -2.739 -12.595 -7.168 1.00 92.19 100 ASP A O 1
ATOM 772 N N . ALA A 1 101 ? -0.600 -12.446 -7.854 1.00 93.31 101 ALA A N 1
ATOM 773 C CA . ALA A 1 101 ? -0.841 -12.559 -9.289 1.00 93.31 101 ALA A CA 1
ATOM 774 C C . ALA A 1 101 ? 0.466 -12.952 -9.990 1.00 93.31 101 ALA A C 1
ATOM 776 O O . ALA A 1 101 ? 1.538 -12.458 -9.638 1.00 93.31 101 ALA A O 1
ATOM 777 N N . SER A 1 102 ? 0.376 -13.816 -11.000 1.00 94.19 102 SER A N 1
ATOM 778 C CA . SER A 1 102 ? 1.523 -14.165 -11.848 1.00 94.19 102 SER A CA 1
ATOM 779 C C . SER A 1 102 ? 1.966 -12.980 -12.716 1.00 94.19 102 SER A C 1
ATOM 781 O O . SER A 1 102 ? 1.169 -12.091 -13.019 1.00 94.19 102 SER A O 1
ATOM 783 N N . LEU A 1 103 ? 3.231 -12.980 -13.153 1.00 93.44 103 LEU A N 1
ATOM 784 C CA . LEU A 1 103 ? 3.761 -11.937 -14.043 1.00 93.44 103 LEU A CA 1
ATOM 785 C C . LEU A 1 103 ? 2.961 -11.838 -15.350 1.00 93.44 103 LEU A C 1
ATOM 787 O O . LEU A 1 103 ? 2.652 -10.737 -15.794 1.00 93.44 103 LEU A O 1
ATOM 791 N N . ASP A 1 104 ? 2.532 -12.971 -15.911 1.00 94.94 104 ASP A N 1
ATOM 792 C CA . ASP A 1 104 ? 1.716 -12.987 -17.130 1.00 94.94 104 ASP A CA 1
ATOM 793 C C . ASP A 1 104 ? 0.341 -12.345 -16.909 1.00 94.94 104 ASP A C 1
ATOM 795 O O . ASP A 1 104 ? -0.128 -11.563 -17.736 1.00 94.94 104 ASP A O 1
ATOM 799 N N . GLN A 1 105 ? -0.295 -12.602 -15.759 1.00 94.25 105 GLN A N 1
ATOM 800 C CA . GLN A 1 105 ? -1.534 -11.912 -15.389 1.00 94.25 105 GLN A CA 1
ATOM 801 C C . GLN A 1 105 ? -1.314 -10.404 -15.256 1.00 94.25 105 GLN A C 1
ATOM 803 O O . GLN A 1 105 ? -2.126 -9.626 -15.742 1.00 94.25 105 GLN A O 1
ATOM 808 N N . ILE A 1 106 ? -0.211 -9.988 -14.636 1.00 93.81 106 ILE A N 1
ATOM 809 C CA . ILE A 1 106 ? 0.115 -8.575 -14.416 1.00 93.81 106 ILE A CA 1
ATOM 810 C C . ILE A 1 106 ? 0.324 -7.833 -15.732 1.00 93.81 106 ILE A C 1
ATOM 812 O O . ILE A 1 106 ? -0.227 -6.745 -15.887 1.00 93.81 106 ILE A O 1
ATOM 816 N N . ARG A 1 107 ? 1.042 -8.433 -16.687 1.00 93.81 107 ARG A N 1
ATOM 817 C CA . ARG A 1 107 ? 1.212 -7.895 -18.045 1.00 93.81 107 ARG A CA 1
ATOM 818 C C . ARG A 1 107 ? -0.128 -7.731 -18.750 1.00 93.81 107 ARG A C 1
ATOM 820 O O . ARG A 1 107 ? -0.431 -6.649 -19.245 1.00 93.81 107 ARG A O 1
ATOM 827 N N . ASN A 1 108 ? -0.970 -8.764 -18.713 1.00 92.62 108 ASN A N 1
ATOM 828 C CA . ASN A 1 108 ? -2.301 -8.721 -19.323 1.00 92.62 108 ASN A CA 1
ATOM 829 C C . ASN A 1 108 ? -3.190 -7.640 -18.690 1.00 92.62 108 ASN A C 1
ATOM 831 O O . ASN A 1 108 ? -3.866 -6.892 -19.396 1.00 92.62 108 ASN A O 1
ATOM 835 N N . PHE A 1 109 ? -3.171 -7.525 -17.361 1.00 91.50 109 PHE A N 1
ATOM 836 C CA . PHE A 1 109 ? -3.920 -6.494 -16.645 1.00 91.50 109 PHE A CA 1
ATOM 837 C C . PHE A 1 109 ? -3.385 -5.089 -16.939 1.00 91.50 109 PHE A C 1
ATOM 839 O O . PHE A 1 109 ? -4.181 -4.162 -17.077 1.00 91.50 109 PHE A O 1
ATOM 846 N N . ASN A 1 110 ? -2.065 -4.927 -17.072 1.00 92.00 110 ASN A N 1
ATOM 847 C CA . ASN A 1 110 ? -1.453 -3.655 -17.445 1.00 92.00 110 ASN A CA 1
ATOM 848 C C . ASN A 1 110 ? -1.846 -3.241 -18.868 1.00 92.00 110 ASN A C 1
ATOM 850 O O . ASN A 1 110 ? -2.294 -2.117 -19.070 1.00 92.00 110 ASN A O 1
ATOM 854 N N . ALA A 1 111 ? -1.763 -4.164 -19.830 1.00 90.50 111 ALA A N 1
ATOM 855 C CA . ALA A 1 111 ? -2.153 -3.922 -21.217 1.00 90.50 111 ALA A CA 1
ATOM 856 C C . ALA A 1 111 ? -3.623 -3.486 -21.331 1.00 90.50 111 ALA A C 1
ATOM 858 O O . ALA A 1 111 ? -3.915 -2.492 -21.992 1.00 90.50 111 ALA A O 1
ATOM 859 N N . ALA A 1 112 ? -4.532 -4.163 -20.620 1.00 87.00 112 ALA A N 1
ATOM 860 C CA . ALA A 1 112 ? -5.952 -3.804 -20.590 1.00 87.00 112 ALA A CA 1
ATOM 861 C C . ALA A 1 112 ? -6.220 -2.434 -19.930 1.00 87.00 112 ALA A C 1
ATOM 863 O O . ALA A 1 112 ? -7.131 -1.711 -20.335 1.00 87.00 112 ALA A O 1
ATOM 864 N N . ALA A 1 113 ? -5.435 -2.057 -18.915 1.00 83.00 113 ALA A N 1
ATOM 865 C CA . ALA A 1 113 ? -5.530 -0.738 -18.285 1.00 83.00 113 ALA A CA 1
ATOM 866 C C . ALA A 1 113 ? -4.999 0.384 -19.198 1.00 83.00 113 ALA A C 1
ATOM 868 O O . ALA A 1 113 ? -5.536 1.496 -19.198 1.00 83.00 113 ALA A O 1
ATOM 869 N N . SER A 1 114 ? -3.965 0.090 -19.991 1.00 80.12 114 SER A N 1
ATOM 870 C CA . SER A 1 114 ? -3.373 1.015 -20.961 1.00 80.12 114 SER A CA 1
ATOM 871 C C . SER A 1 114 ? -4.242 1.218 -22.204 1.00 80.12 114 SER A C 1
ATOM 873 O O . SER A 1 114 ? -4.290 2.331 -22.719 1.00 80.12 114 SER A O 1
ATOM 875 N N . SER A 1 115 ? -4.951 0.184 -22.676 1.00 76.62 115 SER A N 1
ATOM 876 C CA . SER A 1 115 ? -5.834 0.288 -23.849 1.00 76.62 115 SER A CA 1
ATOM 877 C C . SER A 1 115 ? -7.168 0.984 -23.556 1.00 76.62 115 SER A C 1
ATOM 879 O O . SER A 1 115 ? -7.851 1.419 -24.477 1.00 76.62 115 SER A O 1
ATOM 881 N N . GLY A 1 116 ? -7.528 1.140 -22.277 1.00 64.06 116 GLY A N 1
ATOM 882 C CA . GLY A 1 116 ? -8.783 1.766 -21.857 1.00 64.06 116 GLY A CA 1
ATOM 883 C C . GLY A 1 116 ? -10.007 0.847 -21.939 1.00 64.06 116 GLY A C 1
ATOM 884 O O . GLY A 1 116 ? -11.107 1.303 -21.638 1.00 64.06 116 GLY A O 1
ATOM 885 N N . ASP A 1 117 ? -9.817 -0.433 -22.275 1.00 54.34 117 ASP A N 1
ATOM 886 C CA . ASP A 1 117 ? -10.891 -1.425 -22.452 1.00 54.34 117 ASP A CA 1
ATOM 887 C C . ASP A 1 117 ? -11.328 -2.103 -21.134 1.00 54.34 117 ASP A C 1
ATOM 889 O O . ASP A 1 117 ? -12.252 -2.918 -21.110 1.00 54.34 117 ASP A O 1
ATOM 893 N N . GLY A 1 118 ? -10.657 -1.798 -20.017 1.00 52.25 118 GLY A N 1
ATOM 894 C CA . GLY A 1 118 ? -10.948 -2.347 -18.690 1.00 52.25 118 GLY A CA 1
ATOM 895 C C . GLY A 1 118 ? -11.907 -1.495 -17.846 1.00 52.25 118 GLY A C 1
ATOM 896 O O . GLY A 1 118 ? -11.924 -0.273 -17.924 1.00 52.25 118 GLY A O 1
ATOM 897 N N . ALA A 1 119 ? -12.651 -2.136 -16.935 1.00 45.88 119 ALA A N 1
ATOM 898 C CA . ALA A 1 119 ? -13.572 -1.499 -15.973 1.00 45.88 119 ALA A CA 1
ATOM 899 C C . ALA A 1 119 ? -12.884 -0.665 -14.855 1.00 45.88 119 ALA A C 1
ATOM 901 O O . ALA A 1 119 ? -13.464 -0.427 -13.792 1.00 45.88 119 ALA A O 1
ATOM 902 N N . GLY A 1 120 ? -11.632 -0.255 -15.055 1.00 49.94 120 GLY A N 1
ATOM 903 C CA . GLY A 1 120 ? -10.840 0.558 -14.137 1.00 49.94 120 GLY A CA 1
ATOM 904 C C . GLY A 1 120 ? -10.137 1.674 -14.901 1.00 49.94 120 GLY A C 1
ATOM 905 O O . GLY A 1 120 ? -9.728 1.456 -16.033 1.00 49.94 120 GLY A O 1
ATOM 906 N N . SER A 1 121 ? -10.048 2.847 -14.264 1.00 50.69 121 SER A N 1
ATOM 907 C CA . SER A 1 121 ? -9.490 4.115 -14.762 1.00 50.69 121 SER A CA 1
ATOM 908 C C . SER A 1 121 ? -8.613 3.984 -16.018 1.00 50.69 121 SER A C 1
ATOM 910 O O . SER A 1 121 ? -7.455 3.567 -15.944 1.00 50.69 121 SER A O 1
ATOM 912 N N . SER A 1 122 ? -9.190 4.322 -17.174 1.00 51.06 122 SER A N 1
ATOM 913 C CA . SER A 1 122 ? -8.512 4.333 -18.471 1.00 51.06 122 SER A CA 1
ATOM 914 C C . SER A 1 122 ? -7.264 5.226 -18.411 1.00 51.06 122 SER A C 1
ATOM 916 O O . SER A 1 122 ? -7.325 6.340 -17.893 1.00 51.06 122 SER A O 1
ATOM 918 N N . GLY A 1 123 ? -6.124 4.746 -18.923 1.00 60.69 123 GLY A N 1
ATOM 919 C CA . GLY A 1 123 ? -4.869 5.514 -18.947 1.00 60.69 123 GLY A CA 1
ATOM 920 C C . GLY A 1 123 ? -4.025 5.423 -17.670 1.00 60.69 123 GLY A C 1
ATOM 921 O O . GLY A 1 123 ? -3.144 6.248 -17.451 1.00 60.69 123 GLY A O 1
ATOM 922 N N . CYS A 1 124 ? -4.279 4.430 -16.813 1.00 69.81 124 CYS A N 1
ATOM 923 C CA . CYS A 1 124 ? -3.548 4.224 -15.559 1.00 69.81 124 CYS A CA 1
ATOM 924 C C . CYS A 1 124 ? -2.557 3.044 -15.602 1.00 69.81 124 CYS A C 1
ATOM 926 O O . CYS A 1 124 ? -2.158 2.538 -14.553 1.00 69.81 124 CYS A O 1
ATOM 928 N N . GLY A 1 125 ? -2.163 2.569 -16.783 1.00 84.44 125 GLY A N 1
ATOM 929 C CA . GLY A 1 125 ? -1.114 1.553 -16.906 1.00 84.44 125 GLY A CA 1
ATOM 930 C C . GLY A 1 125 ? 0.242 2.036 -16.377 1.00 84.44 125 GLY A C 1
ATOM 931 O O . GLY A 1 125 ? 0.523 3.236 -16.338 1.00 84.44 125 GLY A O 1
ATOM 932 N N . TYR A 1 126 ? 1.076 1.096 -15.944 1.00 91.25 126 TYR A N 1
ATOM 933 C CA . TYR A 1 126 ? 2.494 1.339 -15.694 1.00 91.25 126 TYR A CA 1
ATOM 934 C C . TYR A 1 126 ? 3.264 1.338 -17.021 1.00 91.25 126 TYR A C 1
ATOM 936 O O . TYR A 1 126 ? 2.928 0.554 -17.914 1.00 91.25 126 TYR A O 1
ATOM 944 N N . ASP A 1 127 ? 4.302 2.172 -17.122 1.00 92.88 127 ASP A N 1
ATOM 945 C CA . ASP A 1 127 ? 5.315 2.079 -18.178 1.00 92.88 127 ASP A CA 1
ATOM 946 C C . ASP A 1 127 ? 5.958 0.671 -18.119 1.00 92.88 127 ASP A C 1
ATOM 948 O O . ASP A 1 127 ? 6.133 0.104 -17.035 1.00 92.88 127 ASP A O 1
ATOM 952 N N . GLU A 1 128 ? 6.261 0.073 -19.275 1.00 91.75 128 GLU A N 1
ATOM 953 C CA . GLU A 1 128 ? 6.673 -1.341 -19.368 1.00 91.75 128 GLU A CA 1
ATOM 954 C C . GLU A 1 128 ? 7.972 -1.634 -18.598 1.00 91.75 128 GLU A C 1
ATOM 956 O O . GLU A 1 128 ? 8.087 -2.646 -17.911 1.00 91.75 128 GLU A O 1
ATOM 961 N N . ASP A 1 129 ? 8.935 -0.713 -18.654 1.00 92.75 129 ASP A N 1
ATOM 962 C CA . ASP A 1 129 ? 10.192 -0.789 -17.908 1.00 92.75 129 ASP A CA 1
ATOM 963 C C . ASP A 1 129 ? 9.950 -0.811 -16.391 1.00 92.75 129 ASP A C 1
ATOM 965 O O . ASP A 1 129 ? 10.514 -1.641 -15.676 1.00 92.75 129 ASP A O 1
ATOM 969 N N . ILE A 1 130 ? 9.046 0.043 -15.907 1.00 93.56 130 ILE A N 1
ATOM 970 C CA . ILE A 1 130 ? 8.645 0.085 -14.498 1.00 93.56 130 ILE A CA 1
ATOM 971 C C . ILE A 1 130 ? 7.917 -1.206 -14.103 1.00 93.56 130 ILE A C 1
ATOM 973 O O . ILE A 1 130 ? 8.158 -1.749 -13.019 1.00 93.56 130 ILE A O 1
ATOM 977 N N . LEU A 1 131 ? 7.013 -1.698 -14.957 1.00 94.00 131 LEU A N 1
ATOM 978 C CA . LEU A 1 131 ? 6.227 -2.903 -14.697 1.00 94.00 131 LEU A CA 1
ATOM 979 C C . LEU A 1 131 ? 7.121 -4.134 -14.512 1.00 94.00 131 LEU A C 1
ATOM 981 O O . LEU A 1 131 ? 6.879 -4.917 -13.592 1.00 94.00 131 LEU A O 1
ATOM 985 N N . GLU A 1 132 ? 8.141 -4.288 -15.355 1.00 93.06 132 GLU A N 1
ATOM 986 C CA . GLU A 1 132 ? 9.075 -5.416 -15.311 1.00 93.06 132 GLU A CA 1
ATOM 987 C C . GLU A 1 132 ? 10.079 -5.301 -14.155 1.00 93.06 132 GLU A C 1
ATOM 989 O O . GLU A 1 132 ? 10.464 -6.309 -13.556 1.00 93.06 132 GLU A O 1
ATOM 994 N N . GLU A 1 133 ? 10.480 -4.083 -13.781 1.00 94.25 133 GLU A N 1
ATOM 995 C CA . GLU A 1 133 ? 11.450 -3.888 -12.705 1.00 94.25 133 GLU A CA 1
ATOM 996 C C . GLU A 1 133 ? 10.834 -4.072 -11.306 1.00 94.25 133 GLU A C 1
ATOM 998 O O . GLU A 1 133 ? 11.431 -4.713 -10.435 1.00 94.25 133 GLU A O 1
ATOM 1003 N N . LEU A 1 134 ? 9.634 -3.534 -11.061 1.00 93.44 134 LEU A N 1
ATOM 1004 C CA . LEU A 1 134 ? 9.015 -3.493 -9.728 1.00 93.44 134 LEU A CA 1
ATOM 1005 C C . LEU A 1 134 ? 8.887 -4.860 -9.020 1.00 93.44 134 LEU A C 1
ATOM 1007 O O . LEU A 1 134 ? 9.134 -4.912 -7.810 1.00 93.44 134 LEU A O 1
ATOM 1011 N N . PRO A 1 135 ? 8.528 -5.971 -9.696 1.00 93.69 135 PRO A N 1
ATOM 1012 C CA . PRO A 1 135 ? 8.486 -7.295 -9.080 1.00 93.69 135 PRO A CA 1
ATOM 1013 C C . PRO A 1 135 ? 9.820 -7.736 -8.469 1.00 93.69 135 PRO A C 1
ATOM 1015 O O . PR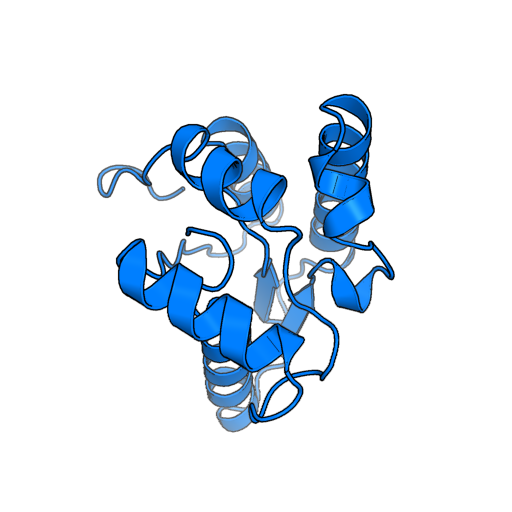O A 1 135 ? 9.814 -8.381 -7.421 1.00 93.69 135 PRO A O 1
ATOM 1018 N N . SER A 1 136 ? 10.959 -7.349 -9.058 1.00 92.62 136 SER A N 1
ATOM 1019 C CA . SER A 1 136 ? 12.292 -7.699 -8.537 1.00 92.62 136 SER A CA 1
ATOM 1020 C C . SER A 1 136 ? 12.592 -7.059 -7.175 1.00 92.62 136 SER A C 1
ATOM 1022 O O . SER A 1 136 ? 13.383 -7.583 -6.392 1.00 92.62 136 SER A O 1
ATOM 1024 N N . ARG A 1 137 ? 11.909 -5.952 -6.860 1.00 92.12 137 ARG A N 1
ATOM 1025 C CA . ARG A 1 137 ? 12.041 -5.197 -5.607 1.00 92.12 137 ARG A CA 1
ATOM 1026 C C . ARG A 1 137 ? 11.108 -5.713 -4.500 1.00 92.12 137 ARG A C 1
ATOM 1028 O O . ARG A 1 137 ? 11.095 -5.166 -3.398 1.00 92.12 137 ARG A O 1
ATOM 1035 N N . PHE A 1 138 ? 10.275 -6.719 -4.785 1.00 92.81 138 PHE A N 1
ATOM 1036 C CA . PHE A 1 138 ? 9.222 -7.175 -3.881 1.00 92.81 138 PHE A CA 1
ATOM 1037 C C . PHE A 1 138 ? 9.721 -8.120 -2.789 1.00 92.81 138 PHE A C 1
ATOM 1039 O O . PHE A 1 138 ? 10.132 -9.251 -3.038 1.00 92.81 138 PHE A O 1
ATOM 1046 N N . GLU A 1 139 ? 9.560 -7.695 -1.539 1.00 92.88 139 GLU A N 1
ATOM 1047 C CA . GLU A 1 139 ? 9.848 -8.508 -0.364 1.00 92.88 139 GLU A CA 1
ATOM 1048 C C . GLU A 1 139 ? 8.554 -9.141 0.159 1.00 92.88 139 GLU A C 1
ATOM 1050 O O . GLU A 1 139 ? 7.728 -8.472 0.800 1.00 92.88 139 GLU A O 1
ATOM 1055 N N . ARG A 1 140 ? 8.376 -10.444 -0.099 1.00 86.50 140 ARG A N 1
ATOM 1056 C CA . ARG A 1 140 ? 7.165 -11.186 0.282 1.00 86.50 140 ARG A CA 1
ATOM 1057 C C . ARG A 1 140 ? 6.881 -11.071 1.784 1.00 86.50 140 ARG A C 1
ATOM 1059 O O . ARG A 1 140 ? 7.788 -11.115 2.617 1.00 86.50 140 ARG A O 1
ATOM 1066 N N . SER A 1 141 ? 5.606 -10.901 2.128 1.00 83.00 141 SER A N 1
ATOM 1067 C CA . SER A 1 141 ? 5.155 -10.894 3.521 1.00 83.00 141 SER A CA 1
ATOM 1068 C C . SER A 1 141 ? 5.446 -12.239 4.188 1.00 83.00 141 SER A C 1
ATOM 1070 O O . SER A 1 141 ? 5.358 -13.284 3.546 1.00 83.00 141 SER A O 1
ATOM 1072 N N . ASN A 1 142 ? 5.802 -12.200 5.471 1.00 84.50 142 ASN A N 1
ATOM 1073 C CA . ASN A 1 142 ? 6.075 -13.387 6.274 1.00 84.50 142 ASN A CA 1
ATOM 1074 C C . ASN A 1 142 ? 4.863 -13.647 7.173 1.00 84.50 142 ASN A C 1
ATOM 1076 O O . ASN A 1 142 ? 4.524 -12.797 7.989 1.00 84.50 142 ASN A O 1
ATOM 1080 N N . ASP A 1 143 ? 4.239 -14.810 7.024 1.00 81.50 143 ASP A N 1
ATOM 1081 C CA . ASP A 1 143 ? 3.040 -15.238 7.753 1.00 81.50 143 ASP A CA 1
ATOM 1082 C C . ASP A 1 143 ? 3.249 -15.372 9.271 1.00 81.50 143 ASP A C 1
ATOM 1084 O O . ASP A 1 143 ? 2.297 -15.280 10.045 1.00 81.50 143 ASP A O 1
ATOM 1088 N N . ARG A 1 144 ? 4.499 -15.518 9.721 1.00 83.50 144 ARG A N 1
ATOM 1089 C CA . ARG A 1 144 ? 4.859 -15.506 11.146 1.00 83.50 144 ARG A CA 1
ATOM 1090 C C . ARG A 1 144 ? 4.802 -14.114 11.771 1.00 83.50 144 ARG A C 1
ATOM 1092 O O . ARG A 1 144 ? 4.779 -14.005 12.996 1.00 83.50 144 ARG A O 1
ATOM 1099 N N . ASN A 1 145 ? 4.801 -13.059 10.958 1.00 81.25 145 ASN A N 1
ATOM 1100 C CA . ASN A 1 145 ? 4.718 -11.682 11.421 1.00 81.25 145 ASN A CA 1
ATOM 1101 C C . ASN A 1 145 ? 3.340 -11.105 11.108 1.00 81.25 145 ASN A C 1
ATOM 1103 O O . ASN A 1 145 ? 2.749 -11.356 10.065 1.00 81.25 145 ASN A O 1
ATOM 1107 N N . ARG A 1 146 ? 2.836 -10.260 12.008 1.00 71.50 146 ARG A N 1
ATOM 1108 C CA . ARG A 1 146 ? 1.557 -9.559 11.813 1.00 71.50 146 ARG A CA 1
ATOM 1109 C C . ARG A 1 146 ? 1.655 -8.367 10.842 1.00 71.50 146 ARG A C 1
ATOM 1111 O O . ARG A 1 146 ? 0.689 -7.617 10.739 1.00 71.50 146 ARG A O 1
ATOM 1118 N N . TRP A 1 147 ? 2.809 -8.174 10.193 1.00 70.38 147 TRP A N 1
ATOM 1119 C CA . TRP A 1 147 ? 3.170 -7.024 9.358 1.00 70.38 147 TRP A CA 1
ATOM 1120 C C . TRP A 1 147 ? 3.906 -7.453 8.081 1.00 70.38 147 TRP A C 1
ATOM 1122 O O . TRP A 1 147 ? 4.825 -8.299 8.164 1.00 70.38 147 TRP A O 1
#

Foldseek 3Di:
DAALLCLVVVLVVVQVVCVVVVAAEEEQDCVVVVHAPQVQLPDPVSVVVRLVVLLVVLLVPDADRHHYHHRDPCQDPVSVVSSVVSCVVRVHDDADDDRDDDLVRSVVSLVCQAVQVDPDNRNRHHDPVSNVVRVVSGDDDDPVDRD

Sequence (147 aa):
GFPCSGKSTRAREIAAIFQANGRKAVIINNETLGIDRNTTYKTSQAEKNARASLKAAVERELNKEAVLIADDLNYIKGYRYELFCIARAMGTTCSTVHVDASLDQIRNFNAAASSGDGAGSSGCGYDEDILEELPSRFERSNDRNRW

InterPro domains:
  IPR013641 Protein KTI12/L-seryl-tRNA(Sec) kinase [PF08433] (1-147)
  IPR027417 P-loop containing nucleoside triphosphate hydrolase [G3DSA:3.40.50.300] (1-147)
  IPR027417 P-loop containing nucleoside triphosphate hydrolase [SSF52540] (1-119)

pLDDT: mean 90.76, std 10.27, range [45.88, 97.94]

Secondary structure (DSSP, 8-state):
--TTSSHHHHHHHHHHHHHHTT--EEEEETGGGT--HHHHTTSHHHHHHHHHHHHHHHHHH--SSSEEEEES----HHHHHHHHHHHHHTT-----------HHHHHHHHHHHHHT-SSS-TT-PPPHHHHHHGGGG--PPPTTS--